Protein AF-A0A932LTW1-F1 (afdb_monomer_lite)

Radius of gyration: 11.68 Å; chains: 1; bounding box: 32×22×26 Å

pLDDT: mean 88.93, std 9.76, range [50.72, 97.31]

Secondary structure (DSSP, 8-state):
--HHHHHHHTTS-HHHHHHHTSHHHHHT-SS----EEETTEEE--HHHHHHHHHHHHHHHH--

Structure (mmCIF, N/CA/C/O backbone):
data_AF-A0A932LTW1-F1
#
_entry.id   AF-A0A932LTW1-F1
#
loop_
_atom_site.group_PDB
_atom_site.id
_atom_site.type_symbol
_atom_site.label_atom_id
_atom_site.label_alt_id
_atom_site.label_comp_id
_atom_site.label_asym_id
_atom_site.label_entity_id
_atom_site.label_seq_id
_atom_site.pdbx_PDB_ins_code
_atom_site.Cartn_x
_atom_site.Cartn_y
_atom_site.Cartn_z
_atom_site.occupancy
_atom_site.B_iso_or_equiv
_atom_site.auth_seq_id
_atom_site.auth_comp_id
_atom_site.auth_asym_id
_atom_site.auth_atom_id
_atom_site.pdbx_PDB_model_num
ATOM 1 N N . MET A 1 1 ? -3.750 -6.733 8.132 1.00 93.69 1 MET A N 1
ATOM 2 C CA . MET A 1 1 ? -2.961 -5.570 8.591 1.00 93.69 1 MET A CA 1
ATOM 3 C C . MET A 1 1 ? -3.563 -4.276 8.045 1.00 93.69 1 MET A C 1
ATOM 5 O O . MET A 1 1 ? -4.223 -4.309 7.008 1.00 93.69 1 MET A O 1
ATOM 9 N N . THR A 1 2 ? -3.422 -3.173 8.776 1.00 96.00 2 THR A N 1
ATOM 10 C CA . THR A 1 2 ? -3.893 -1.825 8.409 1.00 96.00 2 THR A CA 1
ATOM 11 C C . THR A 1 2 ? -2.848 -1.070 7.578 1.00 96.00 2 THR A C 1
ATOM 13 O O . THR A 1 2 ? -1.733 -1.549 7.385 1.00 96.00 2 THR A O 1
ATOM 16 N N . VAL A 1 3 ? -3.181 0.139 7.109 1.00 95.38 3 VAL A N 1
ATOM 17 C CA . VAL A 1 3 ? -2.220 1.042 6.440 1.00 95.38 3 VAL A CA 1
ATOM 18 C C . VAL A 1 3 ? -1.036 1.383 7.350 1.00 95.38 3 VAL A C 1
ATOM 20 O O . VAL A 1 3 ? 0.094 1.453 6.877 1.00 95.38 3 VAL A O 1
ATOM 23 N N . THR A 1 4 ? -1.279 1.585 8.649 1.00 96.50 4 THR A N 1
ATOM 24 C CA . THR A 1 4 ? -0.213 1.884 9.619 1.00 96.50 4 THR A CA 1
ATOM 25 C C . THR A 1 4 ? 0.738 0.700 9.755 1.00 96.50 4 THR A C 1
ATOM 27 O O . THR A 1 4 ? 1.947 0.883 9.660 1.00 96.50 4 THR A O 1
ATOM 30 N N . ASP A 1 5 ? 0.193 -0.507 9.905 1.00 96.38 5 ASP A N 1
ATOM 31 C CA . ASP A 1 5 ? 0.994 -1.727 10.041 1.00 96.38 5 ASP A CA 1
ATOM 32 C C . ASP A 1 5 ? 1.834 -1.988 8.788 1.00 96.38 5 ASP A C 1
ATOM 34 O O . ASP A 1 5 ? 3.007 -2.338 8.883 1.00 96.38 5 ASP A O 1
ATOM 38 N N . LEU A 1 6 ? 1.243 -1.784 7.605 1.00 95.88 6 LEU A N 1
ATOM 39 C CA . LEU A 1 6 ? 1.944 -1.961 6.339 1.00 95.88 6 LEU A CA 1
ATOM 40 C C . LEU A 1 6 ? 3.064 -0.928 6.162 1.00 95.88 6 LEU A C 1
ATOM 42 O O . LEU A 1 6 ? 4.145 -1.278 5.703 1.00 95.88 6 LEU A O 1
ATOM 46 N N . ALA A 1 7 ? 2.830 0.328 6.551 1.00 96.69 7 ALA A N 1
ATOM 47 C CA . ALA A 1 7 ? 3.845 1.378 6.497 1.00 96.69 7 ALA A CA 1
ATOM 48 C C . ALA A 1 7 ? 5.057 1.042 7.381 1.00 96.69 7 ALA A C 1
ATOM 50 O O . ALA A 1 7 ? 6.198 1.183 6.945 1.00 96.69 7 ALA A O 1
ATOM 51 N N . VAL A 1 8 ? 4.813 0.525 8.591 1.00 97.31 8 VAL A N 1
ATOM 52 C CA . VAL A 1 8 ? 5.876 0.028 9.480 1.00 97.31 8 VAL A CA 1
ATOM 53 C C . VAL A 1 8 ? 6.596 -1.164 8.848 1.00 97.31 8 VAL A C 1
ATOM 55 O O . VAL A 1 8 ? 7.823 -1.196 8.826 1.00 97.31 8 VAL A O 1
ATOM 58 N N . PHE A 1 9 ? 5.847 -2.117 8.288 1.00 95.00 9 PHE A N 1
ATOM 59 C CA . PHE A 1 9 ? 6.408 -3.314 7.662 1.00 95.00 9 PHE A CA 1
ATOM 60 C C . PHE A 1 9 ? 7.316 -2.992 6.465 1.00 95.00 9 PHE A C 1
ATOM 62 O O . PHE A 1 9 ? 8.413 -3.534 6.364 1.00 95.00 9 PHE A O 1
ATOM 69 N N . LEU A 1 10 ? 6.892 -2.073 5.594 1.00 94.00 10 LEU A N 1
ATOM 70 C CA . LEU A 1 10 ? 7.653 -1.627 4.422 1.00 94.00 10 LEU A CA 1
ATOM 71 C C . LEU A 1 10 ? 8.686 -0.534 4.743 1.00 94.00 10 LEU A C 1
ATOM 73 O O . LEU A 1 10 ? 9.390 -0.087 3.841 1.00 94.00 10 LEU A O 1
ATOM 77 N N . LYS A 1 11 ? 8.780 -0.092 6.005 1.00 96.25 11 LYS A N 1
ATOM 78 C CA . LYS A 1 11 ? 9.651 1.009 6.452 1.00 96.25 11 LYS A CA 1
ATOM 79 C C . LYS A 1 11 ? 9.450 2.298 5.643 1.00 96.25 11 LYS A C 1
ATOM 81 O O . LYS A 1 11 ? 10.407 2.979 5.284 1.00 96.25 11 LYS A O 1
ATOM 86 N N . CYS A 1 12 ? 8.198 2.648 5.358 1.00 95.56 12 CYS A N 1
ATOM 87 C CA . CYS A 1 12 ? 7.844 3.844 4.596 1.00 95.56 12 CYS A CA 1
ATOM 88 C C . CYS A 1 12 ? 6.786 4.692 5.314 1.00 95.56 12 CYS A C 1
ATOM 90 O O . CYS A 1 12 ? 6.199 4.296 6.319 1.00 95.56 12 CYS A O 1
ATOM 92 N N . SER A 1 13 ? 6.501 5.882 4.783 1.00 96.62 13 SER A N 1
ATOM 93 C CA . SER A 1 13 ? 5.427 6.723 5.319 1.00 96.62 13 SER A CA 1
ATOM 94 C C . SER A 1 13 ? 4.041 6.149 4.984 1.00 96.62 13 SER A C 1
ATOM 96 O O . SER A 1 13 ? 3.857 5.490 3.957 1.00 96.62 13 SER A O 1
ATOM 98 N N . LYS A 1 14 ? 3.017 6.469 5.791 1.00 95.31 14 LYS A N 1
ATOM 99 C CA . LYS A 1 14 ? 1.615 6.130 5.463 1.00 95.31 14 LYS A CA 1
ATOM 100 C C . LYS A 1 14 ? 1.186 6.735 4.123 1.00 95.31 14 LYS A C 1
ATOM 102 O O . LYS A 1 14 ? 0.438 6.107 3.381 1.00 95.31 14 LYS A O 1
ATOM 107 N N . ARG A 1 15 ? 1.677 7.939 3.800 1.00 94.12 15 ARG A N 1
ATOM 108 C CA . ARG A 1 15 ? 1.416 8.615 2.520 1.00 94.12 15 ARG A CA 1
ATOM 109 C C . ARG A 1 15 ? 1.906 7.773 1.342 1.00 94.12 15 ARG A C 1
ATOM 111 O O . ARG A 1 15 ? 1.162 7.612 0.383 1.00 94.12 15 ARG A O 1
ATOM 118 N N . SER A 1 16 ? 3.098 7.188 1.446 1.00 91.88 16 SER A N 1
ATOM 119 C CA . SER A 1 16 ? 3.648 6.290 0.423 1.00 91.88 16 SER A CA 1
ATOM 120 C C . SER A 1 16 ? 2.724 5.094 0.170 1.00 91.88 16 SER A C 1
ATOM 122 O O . SER A 1 16 ? 2.447 4.767 -0.978 1.00 91.88 16 SER A O 1
ATOM 124 N N . VAL A 1 17 ? 2.156 4.499 1.227 1.00 93.12 17 VAL A N 1
ATOM 125 C CA . VAL A 1 17 ? 1.177 3.403 1.097 1.00 93.12 17 VAL A CA 1
ATOM 126 C C . VAL A 1 17 ? -0.108 3.858 0.387 1.00 93.12 17 VAL A C 1
ATOM 128 O O . VAL A 1 17 ? -0.647 3.134 -0.452 1.00 93.12 17 VAL A O 1
ATOM 131 N N . TYR A 1 18 ? -0.612 5.061 0.677 1.00 92.31 18 TYR A N 1
ATOM 132 C CA . TYR A 1 18 ? -1.780 5.603 -0.028 1.00 92.31 18 TYR A CA 1
ATOM 133 C C . TYR A 1 18 ? -1.516 5.825 -1.521 1.00 92.31 18 TYR A C 1
ATOM 135 O O . TYR A 1 18 ? -2.383 5.511 -2.335 1.00 92.31 18 TYR A O 1
ATOM 143 N N . GLU A 1 19 ? -0.331 6.309 -1.898 1.00 89.81 19 GLU A N 1
ATOM 144 C CA . GLU A 1 19 ? 0.021 6.468 -3.314 1.00 89.81 19 GLU A CA 1
ATOM 145 C C . GLU A 1 19 ? 0.161 5.106 -4.019 1.00 89.81 19 GLU A C 1
ATOM 147 O O . GLU A 1 19 ? -0.399 4.928 -5.100 1.00 89.81 19 GLU A O 1
ATOM 152 N N . LEU A 1 20 ? 0.774 4.106 -3.368 1.00 87.62 20 LEU A N 1
AT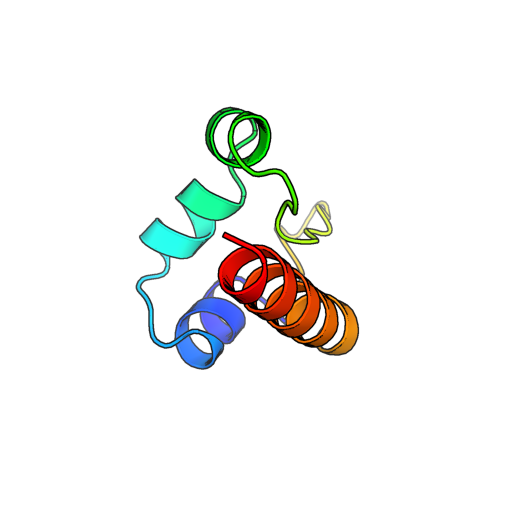OM 153 C CA . LEU A 1 20 ? 0.885 2.729 -3.889 1.00 87.62 20 LEU A CA 1
ATOM 154 C C . LEU A 1 20 ? -0.474 2.041 -4.105 1.00 87.62 20 LEU A C 1
ATOM 156 O O . LEU A 1 20 ? -0.617 1.166 -4.957 1.00 87.62 20 LEU A O 1
ATOM 160 N N . THR A 1 21 ? -1.491 2.417 -3.328 1.00 88.38 21 THR A N 1
ATOM 161 C CA . THR A 1 21 ? -2.854 1.863 -3.437 1.00 88.38 21 THR A CA 1
ATOM 162 C C . THR A 1 21 ? -3.772 2.680 -4.345 1.00 88.38 21 THR A C 1
ATOM 164 O O . THR A 1 21 ? -4.929 2.302 -4.568 1.00 88.38 21 THR A O 1
ATOM 167 N N . ARG A 1 22 ? -3.305 3.817 -4.871 1.00 85.69 22 ARG A N 1
ATOM 168 C CA . ARG A 1 22 ? -4.099 4.700 -5.728 1.00 85.69 22 ARG A CA 1
ATOM 169 C C . ARG A 1 22 ? -4.223 4.090 -7.121 1.00 85.69 22 ARG A C 1
ATOM 171 O O . ARG A 1 22 ? -3.232 3.648 -7.685 1.00 85.69 22 ARG A O 1
ATOM 178 N N . ARG A 1 23 ? -5.421 4.129 -7.722 1.00 73.19 23 ARG A N 1
ATOM 179 C CA . ARG A 1 23 ? -5.683 3.524 -9.050 1.00 73.19 23 ARG A CA 1
ATOM 180 C C . ARG A 1 23 ? -4.680 3.962 -10.124 1.00 73.19 23 ARG A C 1
ATOM 182 O O . ARG A 1 23 ? -4.181 3.121 -10.859 1.00 73.19 23 ARG A O 1
ATOM 189 N N . ARG A 1 24 ? -4.350 5.259 -10.180 1.00 70.06 24 ARG A N 1
ATOM 190 C CA . ARG A 1 24 ? -3.332 5.779 -11.111 1.00 70.06 24 ARG A CA 1
ATOM 191 C C . ARG A 1 24 ? -1.933 5.238 -10.814 1.00 70.06 24 ARG A C 1
ATOM 193 O O . ARG A 1 24 ? -1.255 4.848 -11.749 1.00 70.06 24 ARG A O 1
ATOM 200 N N . GLY A 1 25 ? -1.544 5.163 -9.539 1.00 64.50 25 GLY A N 1
ATOM 201 C CA . GLY A 1 25 ? -0.270 4.564 -9.133 1.00 64.50 25 GLY A CA 1
ATOM 202 C C . GLY A 1 25 ? -0.189 3.096 -9.546 1.00 64.50 25 GLY A C 1
ATOM 203 O O . GLY A 1 25 ? 0.786 2.683 -10.153 1.00 64.50 25 GLY A O 1
ATOM 204 N N . GLN A 1 26 ? -1.262 2.331 -9.336 1.00 76.69 26 GLN A N 1
ATOM 205 C CA . GLN A 1 26 ? -1.318 0.917 -9.717 1.00 76.69 26 GLN A CA 1
ATOM 206 C C . GLN A 1 26 ? -1.312 0.674 -11.229 1.00 76.69 26 GLN A C 1
ATOM 208 O O . GLN A 1 26 ? -0.836 -0.367 -11.653 1.00 76.69 26 GLN A O 1
ATOM 213 N N . THR A 1 27 ? -1.806 1.612 -12.042 1.00 72.12 27 THR A N 1
ATOM 214 C CA . THR A 1 27 ? -1.866 1.443 -13.508 1.00 72.12 27 THR A CA 1
ATOM 215 C C . THR A 1 27 ? -0.470 1.395 -14.138 1.00 72.12 27 THR A C 1
ATOM 217 O O . THR A 1 27 ? -0.278 0.733 -15.150 1.00 72.12 27 THR A O 1
ATOM 220 N N . SER A 1 28 ? 0.509 2.072 -13.533 1.00 70.88 28 SER A N 1
ATOM 221 C CA . SER A 1 28 ? 1.904 2.060 -13.989 1.00 70.88 28 SER A CA 1
ATOM 222 C C . SER A 1 28 ? 2.715 0.879 -13.451 1.00 70.88 28 SER A C 1
ATOM 224 O O . SER A 1 28 ? 3.843 0.679 -13.891 1.00 70.88 28 SER A O 1
ATOM 226 N N . HIS A 1 29 ? 2.184 0.118 -12.491 1.00 76.25 29 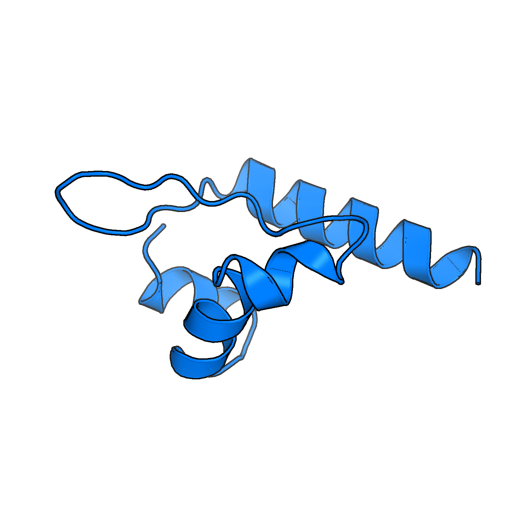HIS A N 1
ATOM 227 C CA . HIS A 1 29 ? 2.890 -1.008 -11.891 1.00 76.25 29 HIS A CA 1
ATOM 228 C C . HIS A 1 29 ? 2.428 -2.322 -12.512 1.00 76.25 29 HIS A C 1
ATOM 230 O O . HIS A 1 29 ? 1.262 -2.690 -12.408 1.00 76.25 29 HIS A O 1
ATOM 236 N N . GLU A 1 30 ? 3.373 -3.072 -13.073 1.00 80.50 30 GLU A N 1
ATOM 237 C CA . GLU A 1 30 ? 3.137 -4.423 -13.595 1.00 80.50 30 GLU A CA 1
ATOM 238 C C . GLU A 1 30 ? 2.610 -5.380 -12.510 1.00 80.50 30 GLU A C 1
ATOM 240 O O . GLU A 1 30 ? 1.795 -6.265 -12.772 1.00 80.50 30 GLU A O 1
ATOM 245 N N . ILE A 1 31 ? 3.033 -5.166 -11.258 1.00 87.62 31 ILE A N 1
ATOM 246 C CA . ILE A 1 31 ? 2.665 -5.988 -10.104 1.00 87.62 31 ILE A CA 1
ATOM 247 C C . ILE A 1 31 ? 2.053 -5.075 -9.028 1.00 87.62 31 ILE A C 1
ATOM 249 O O . ILE A 1 31 ? 2.767 -4.557 -8.163 1.00 87.62 31 ILE A O 1
ATOM 253 N N . PRO A 1 32 ? 0.732 -4.820 -9.069 1.00 88.81 32 PRO A N 1
ATOM 254 C CA . PRO A 1 32 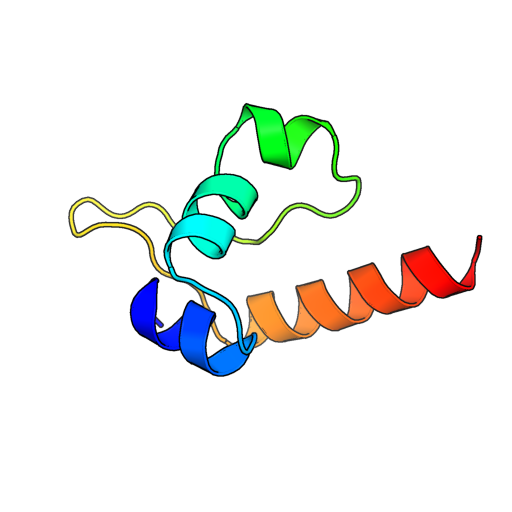? 0.082 -3.895 -8.148 1.00 88.81 32 PRO A CA 1
ATOM 255 C C . PRO A 1 32 ? -0.008 -4.466 -6.728 1.00 88.81 32 PRO A C 1
ATOM 257 O O . PRO A 1 32 ? -0.158 -5.671 -6.521 1.00 88.81 32 PRO A O 1
ATOM 260 N N . LEU A 1 33 ? 0.036 -3.574 -5.734 1.00 90.25 33 LEU A N 1
ATOM 261 C CA . LEU A 1 33 ? -0.088 -3.936 -4.322 1.00 90.25 33 LEU A CA 1
ATOM 262 C C . LEU A 1 33 ? -1.483 -4.545 -4.033 1.00 90.25 33 LEU A C 1
ATOM 264 O O . LEU A 1 33 ? -2.494 -3.879 -4.300 1.00 90.25 33 LEU A O 1
ATOM 268 N N . PRO A 1 34 ? -1.568 -5.755 -3.444 1.00 91.56 34 PRO A N 1
ATOM 269 C CA . PRO A 1 34 ? -2.838 -6.400 -3.124 1.00 91.56 34 PRO A CA 1
ATOM 270 C C . PRO A 1 34 ? -3.529 -5.671 -1.970 1.00 91.56 34 PRO A C 1
ATOM 272 O O . PRO A 1 34 ? -3.113 -5.750 -0.814 1.00 91.56 34 PRO A O 1
ATOM 275 N N . VAL A 1 35 ? -4.594 -4.936 -2.289 1.00 92.81 35 VAL A N 1
ATOM 276 C CA . VAL A 1 35 ? -5.365 -4.141 -1.328 1.00 92.81 35 VAL A CA 1
ATOM 277 C C . VAL A 1 35 ? -6.798 -4.647 -1.231 1.00 92.81 35 VAL A C 1
ATOM 279 O O . VAL A 1 35 ? -7.524 -4.700 -2.221 1.00 92.81 35 VAL A O 1
ATOM 282 N N . LEU A 1 36 ? -7.238 -4.952 -0.012 1.00 92.44 36 LEU A N 1
ATOM 283 C CA . LEU A 1 36 ? -8.627 -5.270 0.292 1.00 92.44 36 LEU A CA 1
ATOM 284 C C . LEU A 1 36 ? -9.330 -4.005 0.788 1.00 92.44 36 LEU A C 1
ATOM 286 O O . LEU A 1 36 ? -9.005 -3.462 1.847 1.00 92.44 36 LEU A O 1
ATOM 290 N N . ARG A 1 37 ? -10.293 -3.509 0.012 1.00 91.19 37 ARG A N 1
ATOM 291 C CA . ARG A 1 37 ? -11.089 -2.331 0.374 1.00 91.19 37 ARG A CA 1
ATOM 292 C C . ARG A 1 37 ? -12.351 -2.789 1.093 1.00 91.19 37 ARG A C 1
ATOM 294 O O . ARG A 1 37 ? -13.253 -3.326 0.464 1.00 91.19 37 ARG A O 1
ATOM 301 N N . LEU A 1 38 ? -12.394 -2.576 2.405 1.00 91.94 38 LEU A N 1
ATOM 302 C CA . LEU A 1 38 ? -13.563 -2.843 3.240 1.00 91.94 38 LEU A CA 1
ATOM 303 C C . LEU A 1 38 ? -14.241 -1.519 3.631 1.00 91.94 38 LEU A C 1
ATOM 305 O O . LEU A 1 38 ? -13.586 -0.472 3.604 1.00 91.94 38 LEU A O 1
ATOM 309 N N . PRO A 1 39 ? -15.513 -1.538 4.069 1.00 92.81 39 PRO A N 1
ATOM 310 C CA . PRO A 1 39 ? -16.186 -0.342 4.589 1.00 92.81 39 PRO A CA 1
ATOM 311 C C . PRO A 1 39 ? -15.433 0.328 5.751 1.00 92.81 39 PRO A C 1
ATOM 313 O O . PRO A 1 39 ? -15.467 1.543 5.904 1.00 92.81 39 PRO A O 1
ATOM 316 N N . CYS A 1 40 ? -14.677 -0.450 6.533 1.00 89.69 40 CYS A N 1
ATOM 317 C CA . CYS A 1 40 ? -13.831 0.022 7.636 1.00 89.69 40 CYS A CA 1
ATOM 318 C C . CYS A 1 40 ? -12.407 0.446 7.202 1.00 89.69 40 CYS A C 1
ATOM 320 O O . CYS A 1 40 ? -11.482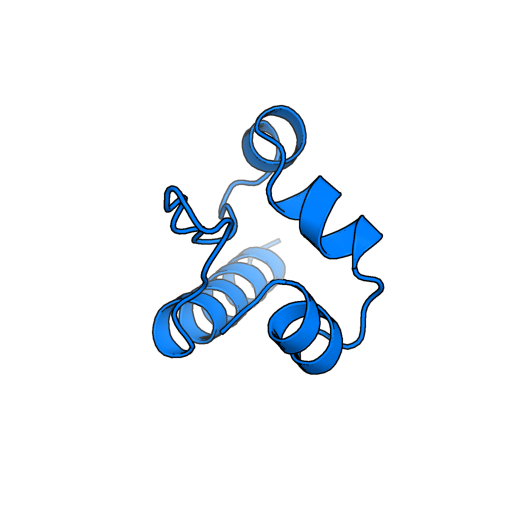 0.532 8.024 1.00 89.69 40 CYS A O 1
ATOM 322 N N . GLY A 1 41 ? -12.204 0.668 5.902 1.00 91.38 41 GLY A N 1
ATOM 323 C CA . GLY A 1 41 ? -10.951 1.116 5.302 1.00 91.38 41 GLY A CA 1
ATOM 324 C C . GLY A 1 41 ? -10.146 0.006 4.623 1.00 91.38 41 GLY A C 1
ATOM 325 O O . GLY A 1 41 ? -10.615 -1.107 4.391 1.00 91.38 41 GLY A O 1
ATOM 326 N N . MET A 1 42 ? -8.895 0.323 4.282 1.00 94.44 42 MET A N 1
ATOM 327 C CA . MET A 1 42 ? -8.010 -0.608 3.578 1.00 94.44 42 MET A CA 1
AT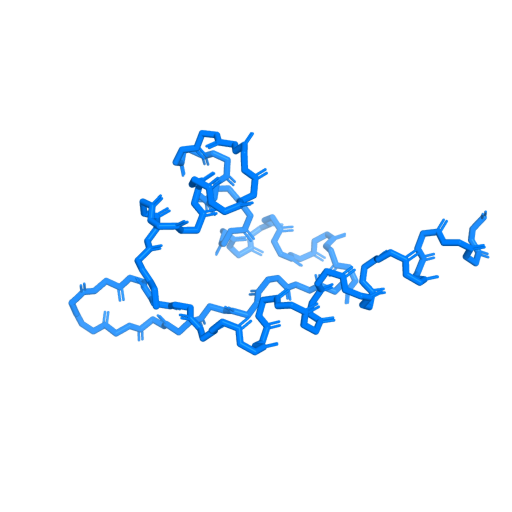OM 328 C C . MET A 1 42 ? -7.406 -1.638 4.527 1.00 94.44 42 MET A C 1
ATOM 330 O O . MET A 1 42 ? -6.990 -1.320 5.649 1.00 94.44 42 MET A O 1
ATOM 334 N N . ARG A 1 43 ? -7.358 -2.880 4.058 1.00 95.50 43 ARG A N 1
ATOM 335 C CA . ARG A 1 43 ? -6.709 -4.004 4.715 1.00 95.50 43 ARG A CA 1
ATOM 336 C C . ARG A 1 43 ? -5.778 -4.700 3.738 1.00 95.50 43 ARG A C 1
ATOM 338 O O . ARG A 1 43 ? -5.991 -4.683 2.530 1.00 95.50 43 ARG A O 1
ATOM 345 N N . PHE A 1 44 ? -4.755 -5.320 4.299 1.00 95.50 44 PHE A N 1
ATOM 346 C CA . PHE A 1 44 ? -3.778 -6.104 3.560 1.00 95.50 44 PHE A CA 1
ATOM 347 C C . PHE A 1 44 ? -3.604 -7.442 4.267 1.00 95.50 44 PHE A C 1
ATOM 349 O O . PHE A 1 44 ? -3.575 -7.494 5.505 1.00 95.50 44 PHE A O 1
ATOM 356 N N . LEU A 1 45 ? -3.519 -8.521 3.503 1.00 95.62 45 LEU A N 1
ATOM 357 C CA . LEU A 1 45 ? -3.162 -9.823 4.041 1.00 95.62 45 LEU A CA 1
ATOM 358 C C . LEU A 1 45 ? -1.636 -9.931 4.047 1.00 95.62 45 LEU A C 1
ATOM 360 O O . LEU A 1 45 ? -0.983 -9.523 3.090 1.00 95.62 45 LEU A O 1
ATOM 364 N N . ARG A 1 46 ? -1.051 -10.433 5.140 1.00 94.44 46 ARG A N 1
ATOM 365 C CA . ARG A 1 46 ? 0.414 -10.509 5.270 1.00 94.44 46 ARG A CA 1
ATOM 366 C C . ARG A 1 46 ? 1.031 -11.374 4.173 1.00 94.44 46 ARG A C 1
ATOM 368 O O . ARG A 1 46 ? 1.981 -10.934 3.537 1.00 94.44 46 ARG A O 1
ATOM 375 N N . SER A 1 47 ? 0.450 -12.549 3.936 1.00 96.12 47 SER A N 1
ATOM 376 C CA . SER A 1 47 ? 0.872 -13.478 2.885 1.00 96.12 47 SER A CA 1
ATOM 377 C C . SER A 1 47 ? 0.909 -12.814 1.511 1.00 96.12 47 SER A C 1
ATOM 379 O O .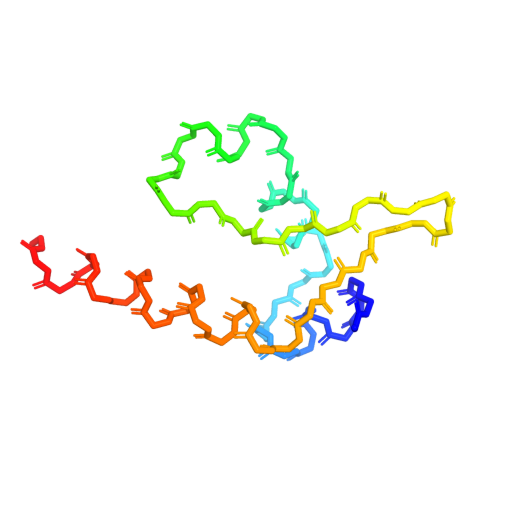 SER A 1 47 ? 1.883 -12.966 0.781 1.00 96.12 47 SER A O 1
ATOM 381 N N . ASP A 1 48 ? -0.119 -12.035 1.181 1.00 95.12 48 ASP A N 1
ATOM 382 C CA . ASP A 1 48 ? -0.254 -11.420 -0.140 1.00 95.12 48 ASP A CA 1
ATOM 383 C C . ASP A 1 48 ? 0.776 -10.309 -0.329 1.00 95.12 48 ASP A C 1
ATOM 385 O O . ASP A 1 48 ? 1.378 -10.193 -1.393 1.00 95.12 48 ASP A O 1
ATOM 389 N N . VAL A 1 49 ? 1.028 -9.516 0.718 1.00 94.88 49 VAL A N 1
ATOM 390 C CA . VAL A 1 49 ? 2.077 -8.487 0.705 1.00 94.88 49 VAL A CA 1
ATOM 391 C C . VAL A 1 49 ? 3.457 -9.126 0.548 1.00 94.88 49 VAL A C 1
ATOM 393 O O . VAL A 1 49 ? 4.270 -8.642 -0.233 1.00 94.88 49 VAL A O 1
ATOM 396 N N . GLU A 1 50 ? 3.737 -10.222 1.250 1.00 95.31 50 GLU A N 1
ATOM 397 C CA . GLU A 1 50 ? 5.015 -10.933 1.132 1.00 95.31 50 GLU A CA 1
ATOM 398 C C . GLU A 1 50 ? 5.210 -11.539 -0.264 1.00 95.31 50 GLU A C 1
ATOM 400 O O . GLU A 1 50 ? 6.290 -11.419 -0.846 1.00 95.31 50 GLU A O 1
ATOM 405 N N . GLN A 1 51 ? 4.166 -12.138 -0.842 1.00 95.88 51 GLN A N 1
ATOM 406 C CA . GLN A 1 51 ? 4.196 -12.620 -2.224 1.00 95.88 51 GLN A CA 1
ATOM 407 C C . GLN A 1 51 ? 4.387 -11.475 -3.220 1.00 95.88 51 GLN A C 1
ATOM 409 O O . GLN A 1 51 ? 5.169 -11.604 -4.160 1.00 95.88 51 GLN A O 1
ATOM 414 N N . TRP A 1 52 ? 3.714 -10.346 -3.003 1.00 94.44 52 TRP A N 1
ATOM 415 C CA . TRP A 1 52 ? 3.874 -9.144 -3.812 1.00 94.44 52 TRP A CA 1
ATOM 416 C C . TRP A 1 52 ? 5.321 -8.636 -3.797 1.00 94.44 52 TRP A C 1
ATOM 418 O O . TRP A 1 52 ? 5.868 -8.365 -4.865 1.00 94.44 52 TRP A O 1
ATOM 428 N N . ILE A 1 53 ? 5.975 -8.585 -2.629 1.00 93.12 53 ILE A N 1
ATOM 429 C CA . ILE A 1 53 ? 7.397 -8.217 -2.517 1.00 93.12 53 ILE A CA 1
ATOM 430 C C . ILE A 1 53 ? 8.268 -9.175 -3.332 1.00 93.12 53 ILE A C 1
ATOM 432 O O . ILE A 1 53 ? 9.108 -8.717 -4.102 1.00 93.12 53 ILE A O 1
ATOM 436 N N . ARG A 1 54 ? 8.061 -10.492 -3.196 1.00 94.31 54 ARG A N 1
ATOM 437 C CA . ARG A 1 54 ? 8.843 -11.502 -3.932 1.00 94.31 54 ARG A CA 1
ATOM 438 C C . ARG A 1 54 ? 8.708 -11.328 -5.440 1.00 94.31 54 ARG A C 1
ATOM 440 O O . ARG A 1 54 ? 9.711 -11.187 -6.125 1.00 94.31 54 ARG A O 1
ATOM 447 N N . ARG A 1 55 ? 7.471 -11.242 -5.937 1.00 92.81 55 ARG A N 1
ATOM 448 C CA . ARG A 1 55 ? 7.195 -11.048 -7.366 1.00 92.81 55 ARG A CA 1
ATOM 449 C C . ARG A 1 55 ? 7.785 -9.735 -7.887 1.00 92.81 55 ARG A C 1
ATOM 451 O O . ARG A 1 55 ? 8.344 -9.720 -8.975 1.00 92.81 55 ARG A O 1
ATOM 458 N N . SER A 1 56 ? 7.691 -8.657 -7.106 1.00 90.00 56 SER A N 1
ATOM 459 C CA . SER A 1 56 ? 8.264 -7.352 -7.473 1.00 90.00 56 SER A CA 1
ATOM 460 C C . SER A 1 56 ? 9.791 -7.398 -7.533 1.00 90.00 56 SER A C 1
ATOM 462 O O . SER A 1 56 ? 10.389 -6.835 -8.445 1.00 90.00 56 SER A O 1
ATOM 464 N N . ALA A 1 57 ? 10.426 -8.094 -6.586 1.00 90.00 57 ALA A N 1
ATOM 465 C CA . ALA A 1 57 ? 11.870 -8.289 -6.582 1.00 90.00 57 ALA A CA 1
ATOM 466 C C . ALA A 1 57 ? 12.334 -9.158 -7.757 1.00 90.00 57 ALA A C 1
ATOM 468 O O . ALA A 1 57 ? 13.368 -8.868 -8.346 1.00 90.00 57 ALA A O 1
ATOM 469 N N . ASP A 1 58 ? 11.584 -10.202 -8.110 1.00 91.50 58 ASP A N 1
ATOM 470 C CA . ASP A 1 58 ? 11.938 -11.076 -9.228 1.00 91.50 58 ASP A CA 1
ATOM 471 C C . ASP A 1 58 ? 11.763 -10.376 -10.580 1.00 91.50 58 ASP A C 1
ATOM 473 O O . ASP A 1 58 ? 12.651 -10.483 -11.419 1.00 91.50 58 ASP A O 1
ATOM 477 N N . ALA A 1 59 ? 10.709 -9.573 -10.765 1.00 86.38 59 ALA A N 1
ATOM 478 C CA . ALA A 1 59 ? 10.565 -8.731 -11.956 1.00 86.38 59 ALA A CA 1
ATOM 479 C C . ALA A 1 59 ? 11.730 -7.735 -12.106 1.00 86.38 59 ALA A C 1
ATOM 481 O O . ALA A 1 59 ? 12.265 -7.570 -13.197 1.00 86.38 59 ALA A O 1
ATOM 482 N N . GLY A 1 60 ? 12.186 -7.136 -11.000 1.00 80.88 60 GLY A N 1
ATOM 483 C CA . GLY A 1 60 ? 13.336 -6.227 -11.004 1.00 80.88 60 GLY A CA 1
ATOM 484 C C . GLY A 1 60 ? 14.694 -6.893 -11.263 1.00 80.88 60 GLY A C 1
ATOM 485 O O . GLY A 1 60 ? 15.642 -6.191 -11.588 1.00 80.88 60 GLY A O 1
ATOM 486 N N . LYS A 1 61 ? 14.819 -8.222 -11.122 1.00 77.44 61 LYS A N 1
ATOM 487 C CA . LYS A 1 61 ? 16.055 -8.970 -11.443 1.00 77.44 61 LYS A CA 1
ATOM 488 C C . LYS A 1 61 ? 16.157 -9.374 -12.912 1.00 77.44 61 LYS A C 1
ATOM 490 O O . LYS A 1 61 ? 17.235 -9.756 -13.353 1.00 77.44 61 LYS A O 1
ATOM 495 N N . VAL A 1 62 ? 15.033 -9.390 -13.625 1.00 60.19 62 VAL A N 1
ATOM 496 C CA . VAL A 1 62 ? 14.959 -9.784 -15.041 1.00 60.19 62 VAL A CA 1
ATOM 497 C C . VAL A 1 62 ? 15.243 -8.586 -15.966 1.00 60.19 62 VAL A C 1
ATOM 499 O O . VAL A 1 62 ? 15.386 -8.773 -17.172 1.00 60.19 62 VAL A O 1
ATOM 502 N N . GLN A 1 63 ? 15.355 -7.376 -15.405 1.00 50.72 63 GLN A N 1
ATOM 503 C CA . GLN A 1 63 ? 15.622 -6.128 -16.121 1.00 50.72 63 GLN A CA 1
ATOM 504 C C . GLN A 1 63 ? 17.113 -5.783 -16.198 1.00 50.72 63 GLN A C 1
ATOM 506 O O . GLN A 1 63 ? 17.828 -5.997 -15.193 1.00 50.72 63 GLN A O 1
#

Sequence (63 aa):
MTVTDLAVFLKCSKRSVYELTRRRGQTSHEIPLPVLRLPCGMRFLRSDVEQWIRRSADAGKVQ

Foldseek 3Di:
DALVVVCVVVVHDSVVSVLLQDPVNQVPDPQGQDWDQDPVGIDDDPVSNVVSVVVSVVVVVVD